Protein AF-A0A519HBQ6-F1 (afdb_monomer)

Foldseek 3Di:
DDDDDDDDDDDDDDDPPPPPDPPPPPDPPPPPPDDPPPWFDDWDAQDWDDDVPRTPDGGDTDTDTDPDDD

Structure (mmCIF, N/CA/C/O backbone):
data_AF-A0A519HBQ6-F1
#
_entry.id   AF-A0A519HBQ6-F1
#
loop_
_atom_site.group_PDB
_atom_site.id
_atom_site.type_symbol
_atom_site.label_atom_id
_atom_site.label_alt_id
_atom_site.label_comp_id
_atom_site.label_asym_id
_atom_site.label_entity_id
_atom_site.label_seq_id
_atom_site.pdbx_PDB_ins_code
_atom_site.Cartn_x
_atom_site.Cartn_y
_atom_site.Cartn_z
_atom_site.occupancy
_atom_site.B_iso_or_equiv
_atom_site.auth_seq_id
_atom_site.auth_comp_id
_atom_site.auth_asym_id
_atom_site.auth_atom_id
_atom_site.pdbx_PDB_model_num
ATOM 1 N N . MET A 1 1 ? 35.138 -46.088 70.083 1.00 49.25 1 MET A N 1
ATOM 2 C CA . MET A 1 1 ? 36.379 -46.357 69.323 1.00 49.25 1 MET A CA 1
ATOM 3 C C . MET A 1 1 ? 36.1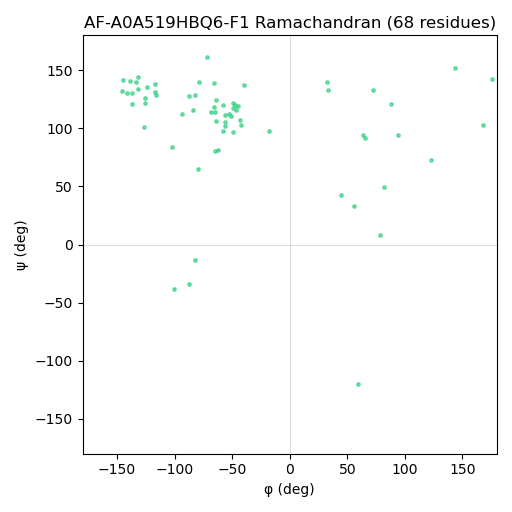62 -47.580 68.441 1.00 49.25 1 MET A C 1
ATOM 5 O O . MET A 1 1 ? 35.408 -48.451 68.851 1.00 49.25 1 MET A O 1
ATOM 9 N N . ASN A 1 2 ? 36.832 -47.579 67.283 1.00 42.00 2 ASN A N 1
ATOM 10 C CA . ASN A 1 2 ? 36.896 -48.556 66.176 1.00 42.00 2 ASN A CA 1
ATOM 11 C C . ASN A 1 2 ? 35.906 -48.298 65.018 1.00 42.00 2 ASN A C 1
ATOM 13 O O . ASN A 1 2 ? 34.713 -48.511 65.181 1.00 42.00 2 ASN A O 1
ATOM 17 N N . THR A 1 3 ? 36.265 -47.596 63.927 1.00 48.66 3 THR A N 1
ATOM 18 C CA . THR A 1 3 ? 37.141 -47.895 62.750 1.00 48.66 3 THR A CA 1
ATOM 19 C C . THR A 1 3 ? 36.692 -49.042 61.834 1.00 48.66 3 THR A C 1
ATOM 21 O O . THR A 1 3 ? 37.013 -50.197 62.076 1.00 48.66 3 THR A O 1
ATOM 24 N N . ALA A 1 4 ? 35.971 -48.624 60.781 1.00 50.88 4 ALA A N 1
ATOM 25 C CA . ALA A 1 4 ? 36.049 -48.927 59.339 1.00 50.88 4 ALA A CA 1
ATOM 26 C C . ALA A 1 4 ? 36.512 -50.304 58.820 1.00 50.88 4 ALA A C 1
ATOM 28 O O . ALA A 1 4 ? 37.548 -50.805 59.242 1.00 50.88 4 ALA A O 1
ATOM 29 N N . THR A 1 5 ? 35.828 -50.790 57.764 1.00 54.16 5 THR A N 1
ATOM 30 C CA . THR A 1 5 ? 36.365 -51.297 56.462 1.00 54.16 5 THR A CA 1
ATOM 31 C C . THR A 1 5 ? 35.220 -52.014 55.706 1.00 54.16 5 THR A C 1
ATOM 33 O O . THR A 1 5 ? 34.707 -53.011 56.191 1.00 54.16 5 THR A O 1
ATOM 36 N N . LEU A 1 6 ? 34.603 -51.402 54.682 1.00 49.34 6 LEU A N 1
ATOM 37 C CA . LEU A 1 6 ? 34.911 -51.481 53.233 1.00 49.34 6 LEU A CA 1
ATOM 38 C C . LEU A 1 6 ? 34.197 -52.648 52.510 1.00 49.34 6 LEU A C 1
ATOM 40 O O . LEU A 1 6 ? 34.485 -53.802 52.812 1.00 49.34 6 LEU A O 1
ATOM 44 N N . ARG A 1 7 ? 33.373 -52.353 51.487 1.00 51.16 7 ARG A N 1
ATOM 45 C CA . ARG A 1 7 ? 33.515 -52.870 50.102 1.00 51.16 7 ARG A CA 1
ATOM 46 C C . ARG A 1 7 ? 32.373 -52.446 49.165 1.00 51.16 7 ARG A C 1
ATOM 48 O O . ARG A 1 7 ? 31.232 -52.410 49.593 1.00 51.16 7 ARG A O 1
ATOM 55 N N . ALA A 1 8 ? 32.791 -52.168 47.920 1.00 46.91 8 ALA A N 1
ATOM 56 C CA . ALA A 1 8 ? 32.175 -52.407 46.602 1.00 46.91 8 ALA A CA 1
ATOM 57 C C . ALA A 1 8 ? 30.638 -52.350 46.496 1.00 46.91 8 ALA A C 1
ATOM 59 O O . ALA A 1 8 ? 29.934 -53.000 47.248 1.00 46.91 8 ALA A O 1
ATOM 60 N N . GLY A 1 9 ? 30.032 -51.673 45.533 1.00 47.62 9 GLY A N 1
ATOM 61 C CA . GLY A 1 9 ? 30.468 -51.397 44.171 1.00 47.62 9 GLY A CA 1
ATOM 62 C C . GLY A 1 9 ? 29.219 -51.451 43.283 1.00 47.62 9 GLY A C 1
ATOM 63 O O . GLY A 1 9 ? 28.268 -52.152 43.614 1.00 47.62 9 GLY A O 1
ATOM 64 N N . ASP A 1 10 ? 29.268 -50.701 42.186 1.00 51.12 10 ASP A N 1
ATOM 65 C CA . ASP A 1 10 ? 28.488 -50.887 40.956 1.00 51.12 10 ASP A CA 1
ATOM 66 C C . ASP A 1 10 ? 26.980 -50.561 40.924 1.00 51.12 10 ASP A C 1
ATOM 68 O O . ASP A 1 10 ? 26.176 -51.012 41.733 1.00 51.12 10 ASP A O 1
ATOM 72 N N . GLY A 1 11 ? 26.597 -49.828 39.867 1.00 52.00 11 GLY A N 1
ATOM 73 C CA . GLY A 1 11 ? 25.220 -49.733 39.360 1.00 52.00 11 GLY A CA 1
ATOM 74 C C . GLY A 1 11 ? 24.669 -48.305 39.302 1.00 52.00 11 GLY A C 1
ATOM 75 O O . GLY A 1 11 ? 23.931 -47.884 40.177 1.00 52.00 11 GLY A O 1
ATOM 76 N N . HIS A 1 12 ? 25.117 -47.470 38.365 1.00 49.12 12 HIS A N 1
ATOM 77 C CA . HIS A 1 12 ? 24.409 -47.221 37.099 1.00 49.12 12 HIS A CA 1
ATOM 78 C C . HIS A 1 12 ? 23.041 -46.521 37.255 1.00 49.12 12 HIS A C 1
ATOM 80 O O . HIS A 1 12 ? 21.999 -47.164 37.326 1.00 49.12 12 HIS A O 1
ATOM 86 N N . ALA A 1 13 ? 23.046 -45.188 37.190 1.00 57.31 13 ALA A N 1
ATOM 87 C CA . ALA A 1 13 ? 21.922 -44.430 36.646 1.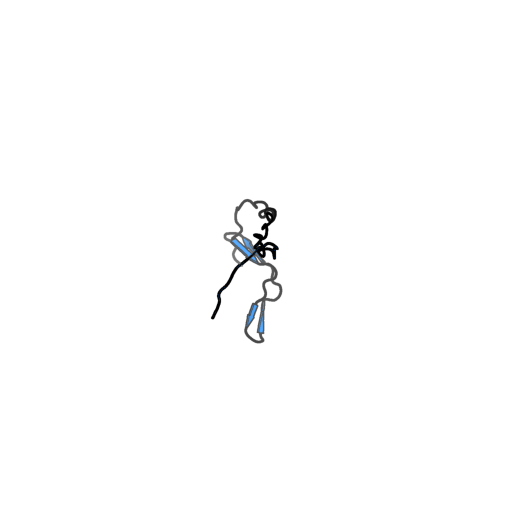00 57.31 13 ALA A CA 1
ATOM 88 C C . ALA A 1 13 ? 22.485 -43.511 35.549 1.00 57.31 13 ALA A C 1
ATOM 90 O O . ALA A 1 13 ? 23.487 -42.831 35.790 1.00 57.31 13 ALA A O 1
ATOM 91 N N . PRO A 1 14 ? 21.938 -43.566 34.326 1.00 55.69 14 PRO A N 1
ATOM 92 C CA . PRO A 1 14 ? 22.578 -43.003 33.149 1.00 55.69 14 PRO A CA 1
ATOM 93 C C . PRO A 1 14 ? 22.661 -41.484 33.250 1.00 55.69 14 PRO A C 1
ATOM 95 O O . PRO A 1 14 ? 21.702 -40.815 33.635 1.00 55.69 14 PRO A O 1
ATOM 98 N N . ALA A 1 15 ? 23.808 -40.946 32.833 1.00 56.28 15 ALA A N 1
ATOM 99 C CA . ALA A 1 15 ? 23.891 -39.575 32.371 1.00 56.28 15 ALA A CA 1
ATOM 100 C C . ALA A 1 15 ? 22.737 -39.353 31.387 1.00 56.28 15 ALA A C 1
ATOM 102 O O . ALA A 1 15 ? 22.638 -40.061 30.381 1.00 56.28 15 ALA A O 1
ATOM 103 N N . THR A 1 16 ? 21.847 -38.410 31.689 1.00 57.81 16 THR A N 1
ATOM 104 C CA . THR A 1 16 ? 20.945 -37.845 30.691 1.00 57.81 16 THR A CA 1
ATOM 105 C C . THR A 1 16 ? 21.832 -37.274 29.603 1.00 57.81 16 THR A C 1
ATOM 107 O O . THR A 1 16 ? 22.441 -36.218 29.756 1.00 57.81 16 THR A O 1
ATOM 110 N N . HIS A 1 17 ? 21.985 -38.074 28.556 1.00 56.91 17 HIS A N 1
ATOM 111 C CA . HIS A 1 17 ? 22.600 -37.715 27.304 1.00 56.91 17 HIS A CA 1
ATOM 112 C C . HIS A 1 17 ? 21.813 -36.500 26.812 1.00 56.91 17 HIS A C 1
ATOM 114 O O . HIS A 1 17 ? 20.655 -36.635 26.415 1.00 56.91 17 HIS A O 1
ATOM 120 N N . ASP A 1 18 ? 22.412 -35.315 26.920 1.00 54.38 18 ASP A N 1
ATOM 121 C CA . ASP A 1 18 ? 22.036 -34.157 26.120 1.00 54.38 18 ASP A CA 1
ATOM 122 C C . ASP A 1 18 ? 22.317 -34.561 24.674 1.00 54.38 18 ASP A C 1
ATOM 124 O O . ASP A 1 18 ? 23.410 -34.385 24.140 1.00 54.38 18 ASP A O 1
ATOM 128 N N . ALA A 1 19 ? 21.374 -35.304 24.099 1.00 61.28 19 ALA A N 1
ATOM 129 C CA . ALA A 1 19 ? 21.420 -35.653 22.704 1.00 61.28 19 ALA A CA 1
ATOM 130 C C . ALA A 1 19 ? 21.256 -34.327 21.959 1.00 61.28 19 ALA A C 1
ATOM 132 O O . ALA A 1 19 ? 20.212 -33.685 22.121 1.00 61.28 19 ALA A O 1
ATOM 133 N N . PRO A 1 20 ? 22.237 -33.891 21.149 1.00 60.88 20 PRO A N 1
ATOM 134 C CA . PRO A 1 20 ? 21.987 -32.789 20.247 1.00 60.88 20 PRO A CA 1
ATOM 135 C C . PRO A 1 20 ? 20.812 -33.221 19.377 1.00 60.88 20 PRO A C 1
ATOM 137 O O . PRO A 1 20 ? 20.873 -34.254 18.706 1.00 60.88 20 PRO A O 1
ATOM 140 N N . VAL A 1 21 ? 19.721 -32.456 19.430 1.00 65.19 21 VAL A N 1
ATOM 141 C CA . VAL A 1 21 ? 18.642 -32.585 18.456 1.00 65.19 21 VAL A CA 1
ATOM 142 C C . VAL A 1 2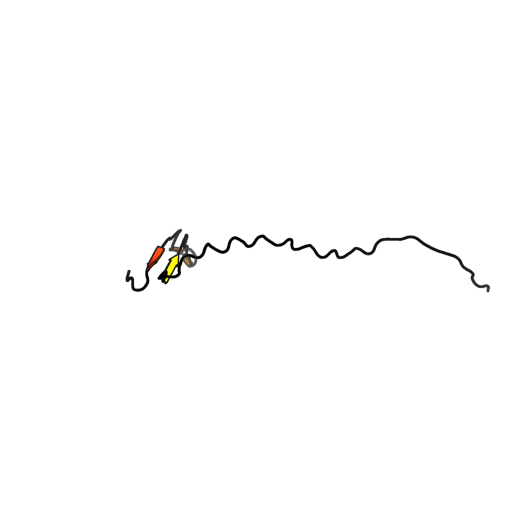1 ? 19.304 -32.576 17.078 1.00 65.19 21 VAL A C 1
ATOM 144 O O . VAL A 1 21 ? 19.973 -31.592 16.743 1.00 65.19 21 VAL A O 1
ATOM 147 N N . PRO A 1 22 ? 19.198 -33.649 16.272 1.00 57.44 22 PRO A N 1
ATOM 148 C CA . PRO A 1 22 ? 19.578 -33.524 14.887 1.00 57.44 22 PRO A CA 1
ATOM 149 C C . PRO A 1 22 ? 18.586 -32.514 14.327 1.00 57.44 22 PRO A C 1
ATOM 151 O O . PRO A 1 22 ? 17.402 -32.812 14.158 1.00 57.44 22 PRO A O 1
ATOM 154 N N . VAL A 1 23 ? 19.059 -31.293 14.072 1.00 61.06 23 VAL A N 1
ATOM 155 C CA . VAL A 1 23 ? 18.422 -30.412 13.102 1.00 61.06 23 VAL A CA 1
ATOM 156 C C . VAL A 1 23 ? 18.609 -31.148 11.785 1.00 61.06 23 VAL A C 1
ATOM 158 O O . VAL A 1 23 ? 19.581 -30.938 11.062 1.00 61.06 23 VAL A O 1
ATOM 161 N N . GLY A 1 24 ? 17.734 -32.133 11.556 1.00 52.53 24 GLY A N 1
ATOM 162 C CA . GLY A 1 24 ? 17.594 -32.801 10.284 1.00 52.53 24 GLY A CA 1
ATOM 163 C C . GLY A 1 24 ? 17.476 -31.680 9.286 1.00 52.53 24 GLY A C 1
ATOM 164 O O . GLY A 1 24 ? 16.646 -30.791 9.485 1.00 52.53 24 GLY A O 1
ATOM 165 N N . MET A 1 25 ? 18.401 -31.669 8.326 1.00 57.78 25 MET A N 1
ATOM 166 C CA . MET A 1 25 ? 18.469 -30.674 7.278 1.00 57.78 25 MET A CA 1
ATOM 167 C C . MET A 1 25 ? 17.051 -30.418 6.793 1.00 57.78 25 MET A C 1
ATOM 169 O O . MET A 1 25 ? 16.474 -31.247 6.088 1.00 57.78 25 MET A O 1
ATOM 173 N N . SER A 1 26 ? 16.477 -29.290 7.220 1.00 54.75 26 SER A N 1
ATOM 174 C CA . SER A 1 26 ? 15.300 -28.744 6.583 1.00 54.75 26 SER A CA 1
ATOM 175 C C . SER A 1 26 ? 15.701 -28.681 5.128 1.00 54.75 26 SER A C 1
ATOM 177 O O . SER A 1 26 ? 16.659 -27.977 4.790 1.00 54.75 26 SER A O 1
ATOM 179 N N . ALA A 1 27 ? 15.049 -29.509 4.309 1.00 61.31 27 ALA A N 1
ATOM 180 C CA . ALA A 1 27 ? 15.210 -29.489 2.870 1.00 61.31 27 ALA A CA 1
ATOM 181 C C . ALA A 1 27 ? 15.291 -28.019 2.447 1.00 61.31 27 ALA A C 1
ATOM 183 O O . ALA A 1 27 ? 14.548 -27.213 3.027 1.00 61.31 27 ALA A O 1
ATOM 184 N 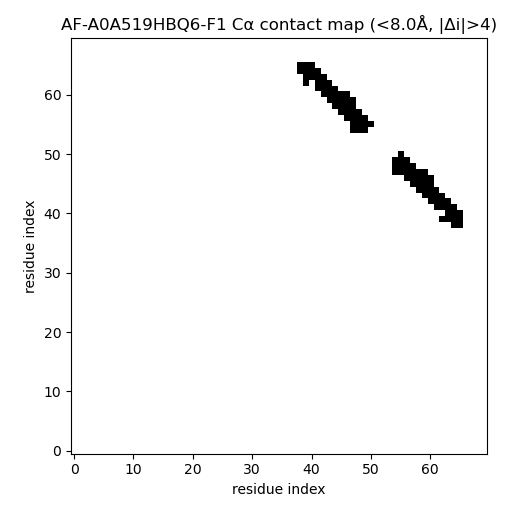N . PRO A 1 28 ? 16.206 -27.640 1.536 1.00 50.22 28 PRO A N 1
ATOM 185 C CA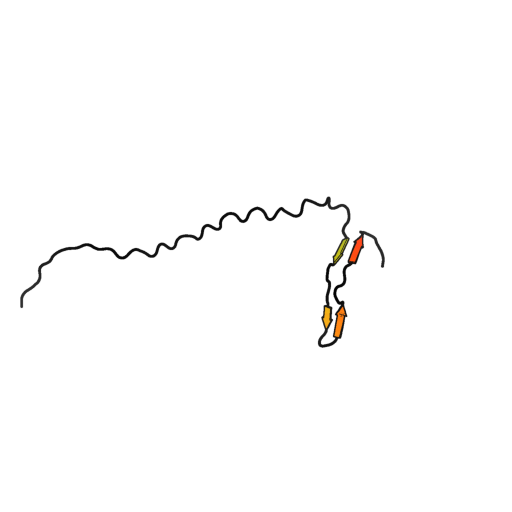 . PRO A 1 28 ? 16.270 -26.265 1.077 1.00 50.22 28 PRO A CA 1
ATOM 186 C C . PRO A 1 28 ? 14.848 -25.921 0.664 1.00 50.22 28 PRO A C 1
ATOM 188 O O . PRO A 1 28 ? 14.319 -26.551 -0.247 1.00 50.22 28 PRO A O 1
ATOM 191 N N . ARG A 1 29 ? 14.187 -25.038 1.429 1.00 57.91 29 ARG A N 1
ATOM 192 C CA . ARG A 1 29 ? 12.858 -24.536 1.098 1.00 57.91 29 ARG A CA 1
ATOM 193 C C . ARG A 1 29 ? 13.069 -23.963 -0.275 1.00 57.91 29 ARG A C 1
ATOM 195 O O . ARG A 1 29 ? 13.753 -22.943 -0.339 1.00 57.91 29 ARG A O 1
ATOM 202 N N . GLU A 1 30 ? 12.643 -24.713 -1.294 1.00 49.09 30 GLU A N 1
ATOM 203 C CA . GLU A 1 30 ? 13.084 -24.548 -2.671 1.00 49.09 30 GLU A CA 1
ATOM 204 C C . GLU A 1 30 ? 13.104 -23.064 -2.934 1.00 49.09 30 GLU A C 1
ATOM 206 O O . GLU A 1 30 ? 12.070 -22.394 -2.861 1.00 49.09 30 GLU A O 1
ATOM 211 N N . ALA A 1 31 ? 14.335 -22.554 -2.997 1.00 53.72 31 ALA A N 1
ATOM 212 C CA . ALA A 1 31 ? 14.598 -21.140 -3.034 1.00 53.72 31 ALA A CA 1
ATOM 213 C C . ALA A 1 31 ? 13.805 -20.652 -4.228 1.00 53.72 31 ALA A C 1
ATOM 215 O O . ALA A 1 31 ? 14.105 -21.093 -5.336 1.00 53.72 31 ALA A O 1
ATOM 216 N N . HIS A 1 32 ? 12.751 -19.876 -3.940 1.00 52.47 32 HIS A N 1
ATOM 217 C CA . HIS A 1 32 ? 11.843 -19.237 -4.881 1.00 52.47 32 HIS A CA 1
ATOM 218 C C . HIS A 1 32 ? 12.486 -19.203 -6.257 1.00 52.47 32 HIS A C 1
ATOM 220 O O . HIS A 1 32 ? 13.390 -18.391 -6.469 1.00 52.47 32 HIS A O 1
ATOM 226 N N . ALA A 1 33 ? 12.117 -20.181 -7.098 1.00 52.56 33 ALA A N 1
ATOM 227 C CA . ALA A 1 33 ? 12.792 -20.451 -8.356 1.00 52.56 33 ALA A CA 1
ATOM 228 C C . ALA A 1 33 ? 13.033 -19.116 -9.049 1.00 52.56 33 ALA A C 1
ATOM 230 O O . ALA A 1 33 ? 12.094 -18.344 -9.244 1.00 52.56 33 ALA A O 1
ATOM 231 N N . ALA A 1 34 ? 14.315 -18.824 -9.264 1.00 51.25 34 ALA A N 1
ATOM 232 C CA . ALA A 1 34 ? 14.837 -17.511 -9.579 1.00 51.25 34 ALA A CA 1
ATOM 233 C C . ALA A 1 34 ? 14.043 -16.854 -10.716 1.00 51.25 34 ALA A C 1
ATOM 235 O O . ALA A 1 34 ? 14.295 -17.100 -11.896 1.00 51.25 34 ALA A O 1
ATOM 236 N N . HIS A 1 35 ? 13.088 -15.997 -10.351 1.00 53.88 35 HIS A N 1
ATOM 237 C CA . HIS A 1 35 ? 12.511 -15.047 -11.283 1.00 53.88 35 HIS A CA 1
ATOM 238 C C . HIS A 1 35 ? 13.645 -14.107 -11.670 1.00 53.88 35 HIS A C 1
ATOM 240 O O . HIS A 1 35 ? 14.205 -13.404 -10.827 1.00 53.88 35 HIS A O 1
ATOM 246 N N . LYS A 1 36 ? 14.023 -14.161 -12.945 1.00 56.06 36 LYS A N 1
ATOM 247 C CA . LYS A 1 36 ? 15.004 -13.278 -13.571 1.00 56.06 36 LYS A CA 1
ATOM 248 C C . LYS A 1 36 ? 14.658 -11.833 -13.155 1.00 56.06 36 LYS A C 1
ATOM 250 O O . LYS A 1 36 ? 13.542 -11.400 -13.443 1.00 56.06 36 LYS A O 1
ATOM 255 N N . PRO A 1 37 ? 15.521 -11.117 -12.406 1.00 55.59 37 PRO A N 1
ATOM 256 C CA . PRO A 1 37 ? 15.191 -9.816 -11.831 1.00 55.59 37 PRO A CA 1
ATOM 257 C C . PRO A 1 37 ? 15.316 -8.735 -12.905 1.00 55.59 37 PRO A C 1
ATOM 259 O O . PRO A 1 37 ? 16.170 -7.858 -12.840 1.00 55.59 37 PRO A O 1
ATOM 262 N N . GLU A 1 38 ? 14.474 -8.811 -13.924 1.00 60.50 38 GLU A N 1
ATOM 263 C CA . GLU A 1 38 ? 14.236 -7.712 -14.846 1.00 60.50 38 GLU A CA 1
ATOM 264 C C . GLU A 1 38 ? 12.897 -7.062 -14.469 1.00 60.50 38 GLU A C 1
ATOM 266 O O . GLU A 1 38 ? 11.834 -7.371 -14.995 1.00 60.50 38 GLU A O 1
ATOM 271 N N . SER A 1 39 ? 13.021 -6.159 -13.483 1.00 65.06 39 SER A N 1
ATOM 272 C CA . SER A 1 39 ? 12.148 -5.006 -13.207 1.00 65.06 39 SER A CA 1
ATOM 273 C C . SER A 1 39 ? 10.836 -5.210 -12.429 1.00 65.06 39 SER A C 1
A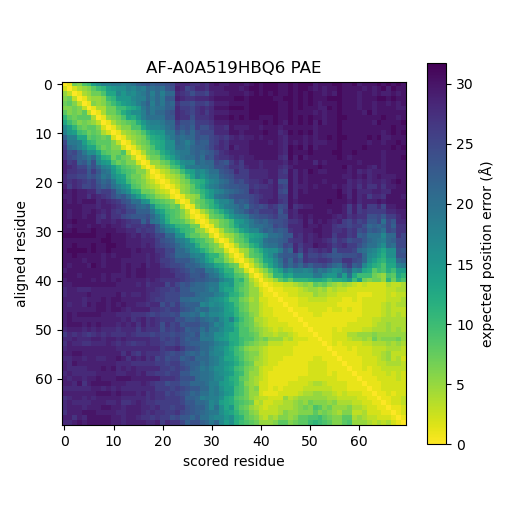TOM 275 O O . SER A 1 39 ? 9.807 -4.649 -12.795 1.00 65.06 39 SER A O 1
ATOM 277 N N . LEU A 1 40 ? 10.868 -5.903 -11.286 1.00 60.91 40 LEU A N 1
ATOM 278 C CA . LEU A 1 40 ? 9.867 -5.697 -10.222 1.00 60.91 40 LEU A CA 1
ATOM 279 C C . LEU A 1 40 ? 10.304 -4.506 -9.360 1.00 60.91 40 LEU A C 1
ATOM 281 O O . LEU A 1 40 ? 11.353 -4.594 -8.721 1.00 60.91 40 LEU A O 1
ATOM 285 N N . SER A 1 41 ? 9.544 -3.407 -9.321 1.00 75.44 41 SER A N 1
ATOM 286 C CA . SER A 1 41 ? 9.913 -2.263 -8.470 1.00 75.44 41 SER A CA 1
ATOM 287 C C . SER A 1 41 ? 9.133 -2.200 -7.164 1.00 75.44 41 SER A C 1
ATOM 289 O O . SER A 1 41 ? 9.745 -1.905 -6.139 1.00 75.44 41 SER A O 1
ATOM 291 N N . ILE A 1 42 ? 7.840 -2.530 -7.138 1.00 88.38 42 ILE A N 1
ATOM 292 C CA . ILE A 1 42 ? 7.072 -2.661 -5.888 1.00 88.38 42 ILE A CA 1
ATOM 293 C C . ILE A 1 42 ? 6.034 -3.773 -6.055 1.00 88.38 42 ILE A C 1
ATOM 295 O O . ILE A 1 42 ? 5.304 -3.791 -7.039 1.00 88.38 42 ILE A O 1
ATOM 299 N N . GLY A 1 43 ? 5.946 -4.686 -5.087 1.00 91.25 43 GLY 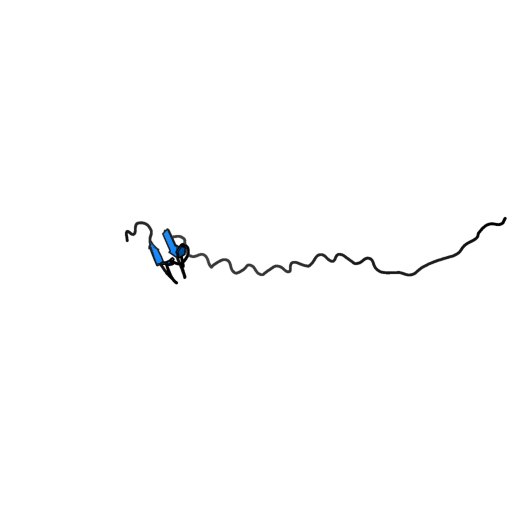A N 1
ATOM 300 C CA . GLY A 1 43 ? 4.919 -5.727 -5.041 1.00 91.25 43 GLY A CA 1
ATOM 301 C C . GLY A 1 43 ? 4.281 -5.805 -3.657 1.00 91.25 43 GLY A C 1
ATOM 302 O O . GLY A 1 43 ? 4.981 -5.814 -2.644 1.00 91.25 43 GLY A O 1
ATOM 303 N N . ALA A 1 44 ? 2.954 -5.868 -3.611 1.00 93.88 44 ALA A N 1
ATOM 304 C CA . ALA A 1 44 ? 2.157 -6.048 -2.406 1.00 93.88 44 ALA A CA 1
ATOM 305 C C . ALA A 1 44 ? 1.083 -7.118 -2.643 1.00 93.88 44 ALA A C 1
ATOM 307 O O . ALA A 1 44 ? 0.469 -7.189 -3.712 1.00 93.88 44 ALA A O 1
ATOM 308 N N . ARG A 1 45 ? 0.858 -7.968 -1.642 1.00 96.31 45 ARG A N 1
ATOM 309 C CA . ARG A 1 45 ? -0.182 -9.004 -1.633 1.00 96.31 45 ARG A CA 1
ATOM 310 C C . ARG A 1 45 ? -0.843 -9.000 -0.265 1.00 96.31 45 ARG A C 1
ATOM 312 O O . ARG A 1 45 ? -0.127 -9.011 0.735 1.00 96.31 45 ARG A O 1
ATOM 319 N N . GLY A 1 46 ? -2.173 -8.967 -0.230 1.00 97.12 46 GLY A N 1
ATOM 320 C CA . GLY A 1 46 ? -2.947 -8.946 1.017 1.00 97.12 46 GLY A CA 1
ATOM 321 C C . GLY A 1 46 ? -2.579 -7.794 1.962 1.00 97.12 46 GLY A C 1
ATOM 322 O O . GLY A 1 46 ? -2.564 -7.957 3.182 1.00 97.12 46 GLY A O 1
ATOM 323 N N . LEU A 1 47 ? -2.203 -6.634 1.418 1.00 96.62 47 LEU A N 1
ATOM 324 C CA . LEU A 1 47 ? -1.790 -5.472 2.193 1.00 96.62 47 LEU A CA 1
ATOM 325 C C . LEU A 1 47 ? -2.986 -4.900 2.957 1.00 96.62 47 LEU A C 1
ATOM 327 O O . LEU A 1 47 ? -3.912 -4.336 2.377 1.00 96.62 47 LEU A O 1
ATOM 331 N N . ALA A 1 48 ? -2.905 -4.989 4.280 1.00 97.81 48 ALA A N 1
ATOM 332 C CA . ALA A 1 48 ? -3.846 -4.381 5.203 1.00 97.81 48 ALA A CA 1
ATOM 333 C C . ALA A 1 48 ? -3.138 -3.334 6.075 1.00 97.81 48 ALA A C 1
ATOM 335 O O . ALA A 1 48 ? -2.025 -3.547 6.566 1.00 97.81 48 ALA A O 1
ATOM 336 N N . LYS A 1 49 ? -3.786 -2.189 6.299 1.00 97.62 49 LYS A N 1
ATOM 337 C CA . LYS A 1 49 ? -3.268 -1.099 7.135 1.00 97.62 49 LYS A CA 1
ATOM 338 C C . LYS A 1 49 ? -4.396 -0.482 7.938 1.00 97.62 49 LYS A C 1
ATOM 340 O O . LYS A 1 49 ? -5.423 -0.100 7.390 1.00 97.62 49 LYS A O 1
ATOM 345 N N . ARG A 1 50 ? -4.180 -0.344 9.245 1.00 98.31 50 ARG A N 1
ATOM 346 C CA . ARG A 1 50 ? -5.152 0.222 10.185 1.00 98.31 50 ARG A CA 1
ATOM 347 C C . ARG A 1 50 ? -4.491 1.274 11.069 1.00 98.31 50 ARG A C 1
ATOM 349 O O . ARG A 1 50 ? -3.329 1.124 11.447 1.00 98.31 50 ARG A O 1
ATOM 356 N N . TYR A 1 51 ? -5.244 2.316 11.398 1.00 97.75 51 TYR A N 1
ATOM 357 C CA . TYR A 1 51 ? -4.869 3.388 12.314 1.00 97.75 51 TYR A CA 1
ATOM 358 C C . TYR A 1 51 ? -5.953 3.513 13.387 1.00 97.75 51 TYR A C 1
ATOM 360 O O . TYR A 1 51 ? -7.030 4.057 13.145 1.00 97.75 51 TYR A O 1
ATOM 368 N N . GLY A 1 52 ? -5.688 2.961 14.573 1.00 96.50 52 GLY A N 1
ATOM 369 C CA . GLY A 1 52 ? -6.700 2.840 15.623 1.00 96.50 52 GLY A CA 1
ATOM 370 C C . GLY A 1 52 ? -7.899 2.020 15.139 1.00 96.50 52 GLY A C 1
ATOM 371 O O . GLY A 1 52 ? -7.750 0.864 14.744 1.00 96.50 52 GLY A O 1
ATOM 372 N N . SER A 1 53 ? -9.083 2.632 15.147 1.00 96.88 53 SER A N 1
ATOM 373 C CA . SER A 1 53 ? -10.318 2.027 14.635 1.00 96.88 53 SER A CA 1
ATOM 374 C C . SER A 1 53 ? -10.488 2.140 13.115 1.00 96.88 53 SER A C 1
ATOM 376 O O . SER A 1 53 ? -11.337 1.447 12.560 1.00 96.88 53 SER A O 1
ATOM 378 N N . PHE A 1 54 ? -9.699 2.970 12.429 1.00 97.88 54 PHE A N 1
ATOM 379 C CA . PHE A 1 54 ? -9.834 3.212 10.994 1.00 97.88 54 PHE A CA 1
ATOM 380 C C . PHE A 1 54 ? -9.028 2.201 10.170 1.00 97.88 54 PHE A C 1
ATOM 382 O O . PHE A 1 54 ? -7.827 2.034 10.385 1.00 97.88 54 PHE A O 1
ATOM 389 N N . THR A 1 55 ? -9.669 1.553 9.198 1.00 97.94 55 THR A N 1
ATOM 390 C CA . THR A 1 55 ? -8.990 0.697 8.216 1.00 97.94 55 THR A CA 1
ATOM 391 C C . THR A 1 55 ? -8.667 1.514 6.972 1.00 97.94 55 THR A C 1
ATOM 393 O O . THR A 1 55 ? -9.567 1.941 6.260 1.00 97.94 55 THR A O 1
ATOM 396 N N . ALA A 1 56 ? -7.376 1.739 6.734 1.00 97.69 56 ALA A N 1
ATOM 397 C CA . ALA A 1 56 ? -6.863 2.489 5.591 1.00 97.69 56 ALA A CA 1
ATOM 398 C C . ALA A 1 56 ? -6.642 1.608 4.356 1.00 97.69 56 ALA A C 1
ATOM 400 O O . ALA A 1 56 ? -6.809 2.087 3.242 1.00 97.69 56 ALA A O 1
ATOM 401 N N . LEU A 1 57 ? -6.255 0.345 4.552 1.00 97.88 57 LEU A N 1
ATOM 402 C CA . LEU A 1 57 ? -6.115 -0.660 3.496 1.00 97.88 57 LEU A CA 1
ATOM 403 C C . LEU A 1 57 ? -6.668 -1.990 4.013 1.00 97.88 57 LEU A C 1
ATOM 405 O O . LEU A 1 57 ? -6.422 -2.329 5.175 1.00 97.88 57 LEU A O 1
ATOM 409 N N . ASP A 1 58 ? -7.368 -2.729 3.159 1.00 97.94 58 ASP A N 1
ATOM 410 C CA . ASP A 1 58 ? -7.916 -4.055 3.447 1.00 97.94 58 ASP A CA 1
ATOM 411 C C . ASP A 1 58 ? -7.674 -4.966 2.238 1.00 97.94 58 ASP A C 1
ATOM 413 O O . ASP A 1 58 ? -8.067 -4.624 1.125 1.00 97.94 58 ASP A O 1
ATOM 417 N N . ASP A 1 59 ? -6.955 -6.067 2.463 1.00 97.81 59 ASP A N 1
ATOM 418 C CA . ASP A 1 59 ? -6.607 -7.098 1.470 1.00 97.81 59 ASP A CA 1
ATOM 419 C C . ASP A 1 59 ? -6.115 -6.586 0.095 1.00 97.81 59 ASP A C 1
ATOM 421 O O . ASP A 1 59 ? -6.473 -7.096 -0.967 1.00 97.81 59 ASP A O 1
ATOM 425 N N . VAL A 1 60 ? -5.256 -5.563 0.078 1.00 96.38 60 VAL A N 1
ATOM 426 C CA . VAL A 1 60 ? -4.818 -4.943 -1.182 1.00 96.38 60 VAL A CA 1
ATOM 427 C C . VAL A 1 60 ? -3.687 -5.735 -1.839 1.00 96.38 60 VAL A C 1
ATOM 429 O O . VAL A 1 60 ? -2.646 -5.998 -1.236 1.00 96.38 60 VAL A O 1
ATOM 432 N N . SER A 1 61 ? -3.848 -6.051 -3.121 1.00 95.56 61 SER A N 1
ATOM 433 C CA . SER A 1 61 ? -2.782 -6.612 -3.954 1.00 95.56 61 SER A CA 1
ATOM 434 C C . SER A 1 61 ? -2.437 -5.647 -5.084 1.00 95.56 61 SER A C 1
ATOM 436 O O . SER A 1 61 ? -3.326 -5.180 -5.789 1.00 95.56 61 SER A O 1
ATOM 438 N N . LEU A 1 62 ? -1.150 -5.338 -5.236 1.00 93.25 62 LEU A N 1
ATOM 439 C CA . LEU A 1 62 ? -0.632 -4.392 -6.223 1.00 93.25 62 LEU A CA 1
ATOM 440 C C . LEU A 1 62 ? 0.727 -4.868 -6.739 1.00 93.25 62 LEU A C 1
ATOM 442 O O . LEU A 1 62 ? 1.551 -5.344 -5.960 1.00 93.25 62 LEU A O 1
ATOM 446 N N . ASP A 1 63 ? 0.975 -4.690 -8.029 1.00 92.62 63 ASP A N 1
ATOM 447 C CA . ASP A 1 63 ? 2.308 -4.749 -8.625 1.00 92.62 63 ASP A CA 1
ATOM 448 C C . ASP A 1 63 ? 2.553 -3.441 -9.363 1.00 92.62 63 ASP A C 1
ATOM 450 O O . ASP A 1 63 ? 1.669 -2.965 -10.070 1.00 92.62 63 ASP A O 1
ATOM 454 N N . VAL A 1 64 ? 3.740 -2.872 -9.182 1.00 90.19 64 VAL A N 1
ATOM 455 C CA . VAL A 1 64 ? 4.183 -1.660 -9.868 1.00 90.19 64 VAL A CA 1
ATOM 456 C C . VAL A 1 64 ? 5.515 -1.951 -10.544 1.00 90.19 64 VAL A C 1
ATOM 458 O O . VAL A 1 64 ? 6.495 -2.353 -9.893 1.00 90.19 64 VAL A O 1
ATOM 461 N N . GLY A 1 65 ? 5.540 -1.759 -11.858 1.00 91.81 65 GLY A N 1
ATOM 462 C CA . GLY A 1 65 ? 6.727 -1.897 -12.684 1.00 91.81 65 GLY A CA 1
ATOM 463 C C . GLY A 1 65 ? 7.733 -0.764 -12.471 1.00 91.81 65 GLY A C 1
ATOM 464 O O . GLY A 1 65 ? 7.425 0.312 -11.956 1.00 91.81 65 GLY A O 1
ATOM 465 N N . ALA A 1 66 ? 8.978 -0.999 -12.886 1.00 87.06 66 ALA A N 1
ATOM 466 C CA . ALA A 1 66 ? 10.007 0.037 -12.865 1.00 87.06 66 ALA A CA 1
ATOM 467 C C . ALA A 1 66 ? 9.660 1.188 -13.822 1.00 87.06 66 ALA A C 1
ATOM 469 O O . ALA A 1 66 ? 9.479 0.969 -15.018 1.00 87.06 66 ALA A O 1
ATOM 470 N N . GLY A 1 67 ? 9.611 2.418 -13.302 1.00 90.00 67 GLY A N 1
ATOM 471 C CA . GLY A 1 67 ? 9.277 3.613 -14.087 1.00 90.00 67 GLY A CA 1
ATOM 472 C C . GLY A 1 67 ? 7.781 3.807 -14.359 1.00 90.00 67 GLY A C 1
ATOM 473 O O . GLY A 1 67 ? 7.422 4.698 -15.125 1.00 90.00 67 GLY A O 1
ATOM 474 N N . GLU A 1 68 ? 6.920 2.995 -13.746 1.00 83.81 68 GLU A N 1
ATOM 475 C CA . GLU A 1 68 ? 5.467 3.146 -13.807 1.00 83.81 68 GLU A CA 1
ATOM 476 C C . GLU A 1 68 ? 4.990 4.259 -12.855 1.00 83.81 68 GLU A C 1
ATOM 478 O O . GLU A 1 68 ? 5.497 4.398 -11.740 1.00 83.81 68 GLU A O 1
ATOM 483 N N . PHE A 1 69 ? 4.019 5.060 -13.303 1.00 81.69 69 PHE A N 1
ATOM 484 C CA . PHE A 1 69 ? 3.386 6.127 -12.521 1.00 81.69 69 PHE A CA 1
ATOM 485 C C . PHE A 1 69 ? 1.900 5.796 -12.341 1.00 81.69 69 PHE A C 1
ATOM 487 O O . PHE A 1 69 ? 1.230 5.482 -13.326 1.00 81.69 69 PHE A O 1
ATOM 494 N N . LEU A 1 70 ? 1.407 5.881 -11.101 1.00 78.81 70 LEU A N 1
ATOM 495 C C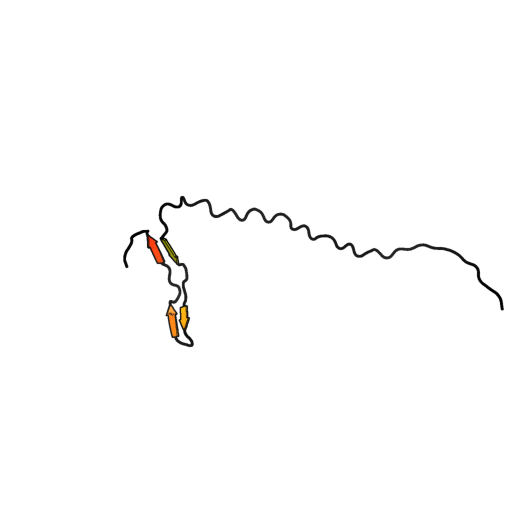A . LEU A 1 70 ? 0.022 5.602 -10.696 1.00 78.81 70 LEU A CA 1
ATOM 496 C C . LEU A 1 70 ? -0.683 6.871 -10.214 1.00 78.81 70 LEU A C 1
ATOM 498 O O . LEU A 1 70 ? -0.012 7.683 -9.533 1.00 78.81 70 LEU A O 1
#

Secondary structure (DSSP, 8-state):
------------------PPP----------------S-EEEEEEEEEEEETTEEEEEEEEEEEETT---

Mean predicted aligned error: 18.95 Å

Nearest PDB structures (foldseek):
  5zlu-assembly1_EE  TM=7.867E-01  e=2.752E+00  Pseudomonas aeruginosa
  7p48-assembly1_6  TM=7.820E-01  e=6.954E+00  Mammaliicoccus lentus

Solvent-accessible surface area (backbone atoms only — not comparable to full-atom values): 5121 Å² total; per-residue (Å²): 138,86,85,88,84,90,80,86,79,89,82,90,76,80,78,82,72,82,67,76,75,76,79,64,78,72,67,76,70,72,67,73,75,80,70,77,88,80,54,83,63,46,80,44,69,62,40,62,40,70,59,91,94,45,74,80,37,72,67,37,67,48,77,40,51,65,92,65,87,133

Sequence (70 aa):
MNTATLRAGDGHAPATHDAPVPVGMSAPREAHAAHKPESLSIGARGLAKRYGSFTALDDVSLDVGAGEFL

p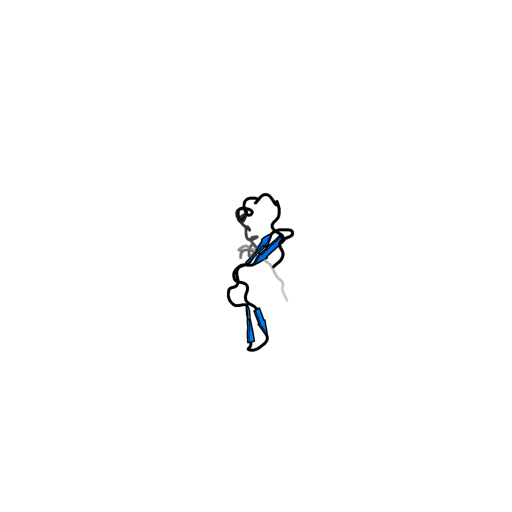LDDT: mean 71.06, std 19.86, range [42.0, 98.31]

Radius of gyration: 32.65 Å; Cα contacts (8 Å, |Δi|>4): 48; chains: 1; bounding box: 48×59×84 Å